Protein AF-A0A2D4SMQ8-F1 (afdb_monomer_lite)

Secondary structure (DSSP, 8-state):
--TTS---HHHHHHHHHHHHHHTT-HHHHHHHHHHHHTSSS--HHHHHHHHHHHHHTT-HHHHHHHHHHHHHH-TT-HHHHHHHHHHHHHTT-HHHHHHHHHHHHHSTT--HHHHHHHHHHHHHHSPP-

pLDDT: mean 90.43, std 12.13, range [43.09, 97.62]

Radius of gyration: 15.2 Å; chains: 1; bounding box: 37×30×45 Å

Sequence (129 aa):
ISLSKKLSGSLQKTIEGMAAEIKSQWQDASKLYFEASRMENPTWYSLSALGALWLSAGNADHCEKYLSYAQEEAPNASEIQLTKARLLAAQGFKEDARLLLKKICEAPGNFMRTKHIANALLRQISPSP

Structure (mmCIF, N/CA/C/O backbone):
data_AF-A0A2D4SMQ8-F1
#
_entry.id   AF-A0A2D4SMQ8-F1
#
loop_
_atom_site.group_PDB
_atom_site.id
_atom_site.type_symbol
_atom_site.label_atom_id
_atom_site.label_alt_id
_atom_site.label_comp_id
_atom_site.label_asym_id
_atom_site.label_entity_id
_atom_site.label_seq_id
_atom_site.pdbx_PDB_ins_code
_atom_site.Cartn_x
_atom_site.Cartn_y
_atom_site.Cartn_z
_atom_site.occupancy
_atom_site.B_iso_or_equiv
_atom_site.auth_seq_id
_atom_site.auth_comp_id
_atom_site.auth_asym_id
_atom_site.auth_atom_id
_atom_site.pdbx_PDB_model_num
ATOM 1 N N . ILE A 1 1 ? 19.217 11.762 -26.313 1.00 43.09 1 ILE A N 1
ATOM 2 C CA . ILE A 1 1 ? 19.245 10.442 -25.633 1.00 43.09 1 ILE A CA 1
ATOM 3 C C . ILE A 1 1 ? 17.883 10.281 -24.970 1.00 43.09 1 ILE A C 1
ATOM 5 O O . ILE A 1 1 ? 17.572 11.070 -24.093 1.00 43.09 1 ILE A O 1
ATOM 9 N N . SER A 1 2 ? 17.023 9.400 -25.490 1.00 47.81 2 SER A N 1
ATOM 10 C CA . SER A 1 2 ? 15.636 9.261 -25.017 1.00 47.81 2 SER A CA 1
ATOM 11 C C . SER A 1 2 ? 15.614 8.763 -23.568 1.00 47.81 2 SER A C 1
ATOM 13 O O . SER A 1 2 ? 16.290 7.777 -23.270 1.00 47.81 2 SER A O 1
ATOM 15 N N . LEU A 1 3 ? 14.828 9.403 -22.691 1.00 45.38 3 LEU A N 1
ATOM 16 C CA . LEU A 1 3 ? 14.579 8.963 -21.305 1.00 45.38 3 LEU A CA 1
ATOM 17 C C . LEU A 1 3 ? 14.059 7.511 -21.214 1.00 45.38 3 LEU A C 1
ATOM 19 O O . LEU A 1 3 ? 14.061 6.922 -20.141 1.00 45.38 3 LEU A O 1
ATOM 23 N N . SER A 1 4 ? 13.674 6.907 -22.343 1.00 47.53 4 SER A N 1
ATOM 24 C CA . SER A 1 4 ? 13.306 5.495 -22.469 1.00 47.53 4 SER A CA 1
ATOM 25 C C . SER A 1 4 ? 14.477 4.501 -22.372 1.00 47.53 4 SER A C 1
ATOM 27 O O . SER A 1 4 ? 14.254 3.292 -22.463 1.00 47.53 4 SER A O 1
ATOM 29 N N . LYS A 1 5 ? 15.730 4.949 -22.198 1.00 47.38 5 LYS A N 1
ATOM 30 C CA . LYS A 1 5 ? 16.875 4.044 -21.993 1.00 47.38 5 LYS A CA 1
ATOM 31 C C . LYS A 1 5 ? 16.867 3.458 -20.568 1.00 47.38 5 LYS A C 1
ATOM 33 O O . LYS A 1 5 ? 17.541 3.953 -19.676 1.00 47.38 5 LYS A O 1
ATOM 38 N N . LYS A 1 6 ? 16.134 2.341 -20.453 1.00 51.06 6 LYS A N 1
ATOM 39 C CA . LYS A 1 6 ? 16.088 1.327 -19.380 1.00 51.06 6 LYS A CA 1
ATOM 40 C C . LYS A 1 6 ? 15.512 1.785 -18.034 1.00 51.06 6 LYS A C 1
ATOM 42 O O . LYS A 1 6 ? 16.193 1.748 -17.015 1.00 51.06 6 LYS A O 1
ATOM 47 N N . LEU A 1 7 ? 14.210 2.074 -18.006 1.00 63.91 7 LEU A N 1
ATOM 48 C CA . LEU A 1 7 ? 13.437 1.737 -16.803 1.00 63.91 7 LEU A CA 1
ATOM 49 C C 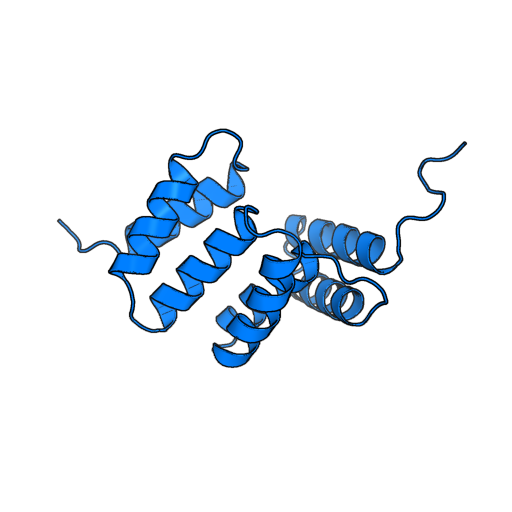. LEU A 1 7 ? 13.602 0.225 -16.575 1.00 63.91 7 LEU A C 1
ATOM 51 O O . LEU A 1 7 ? 13.546 -0.542 -17.542 1.00 63.91 7 LEU A O 1
ATOM 55 N N . SER A 1 8 ? 13.838 -0.216 -15.336 1.00 79.50 8 SER A N 1
ATOM 56 C CA . SER A 1 8 ? 13.738 -1.647 -15.038 1.00 79.50 8 SER A CA 1
ATOM 57 C C . SER A 1 8 ? 12.333 -2.114 -15.427 1.00 79.50 8 SER A C 1
ATOM 59 O O . SER A 1 8 ? 11.369 -1.351 -15.314 1.00 79.50 8 SER A O 1
ATOM 61 N N . GLY A 1 9 ? 12.192 -3.347 -15.917 1.00 89.69 9 GLY A N 1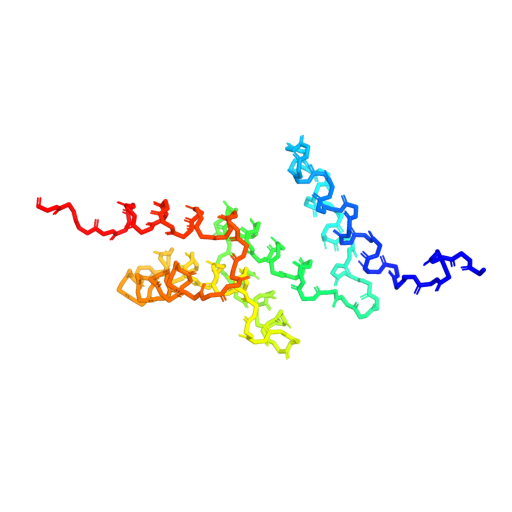
ATOM 62 C CA . GLY A 1 9 ? 10.877 -3.836 -16.342 1.00 89.69 9 GLY A CA 1
ATOM 63 C C . GLY A 1 9 ? 9.843 -3.772 -15.206 1.00 89.69 9 GLY A C 1
ATOM 64 O O . GLY A 1 9 ? 8.690 -3.419 -15.438 1.00 89.69 9 GLY A O 1
ATOM 65 N N . SER A 1 10 ? 10.299 -3.981 -13.966 1.00 93.25 10 SER A N 1
ATOM 66 C CA . SER A 1 10 ? 9.534 -3.764 -12.734 1.00 93.25 10 SER A CA 1
ATOM 67 C C . SER A 1 10 ? 9.002 -2.327 -12.615 1.00 93.25 10 SER A C 1
ATOM 69 O O . SER A 1 10 ? 7.803 -2.114 -12.417 1.00 93.25 10 SER A O 1
ATOM 71 N N . LEU A 1 11 ? 9.861 -1.318 -12.796 1.00 94.00 11 LEU A N 1
ATOM 72 C CA . LEU A 1 11 ? 9.463 0.088 -12.726 1.00 94.00 11 LEU A CA 1
ATOM 73 C C . LEU A 1 11 ? 8.496 0.468 -13.850 1.00 94.00 11 LEU A C 1
ATOM 75 O O . LEU A 1 11 ? 7.514 1.161 -13.591 1.00 94.00 11 LEU A O 1
ATOM 79 N N . GLN A 1 12 ? 8.719 -0.028 -15.070 1.00 94.12 12 GLN A N 1
ATOM 80 C CA . GLN A 1 12 ? 7.782 0.174 -16.175 1.00 94.12 12 GLN A CA 1
ATOM 81 C C . GLN A 1 12 ? 6.391 -0.370 -15.822 1.00 94.12 12 GLN A C 1
ATOM 83 O O . GLN A 1 12 ? 5.408 0.365 -15.899 1.00 94.12 12 GLN A O 1
ATOM 88 N N . LYS A 1 13 ? 6.311 -1.626 -15.369 1.00 96.25 13 LYS A N 1
ATOM 89 C CA . LYS A 1 13 ? 5.045 -2.257 -14.970 1.00 96.25 13 LYS A CA 1
ATOM 90 C C . LYS A 1 13 ? 4.369 -1.538 -13.812 1.00 96.25 13 LYS A C 1
ATOM 92 O O . LYS A 1 13 ? 3.152 -1.387 -13.801 1.00 96.25 13 LYS A O 1
ATOM 97 N N . THR A 1 14 ? 5.158 -1.025 -12.874 1.00 96.56 14 THR A N 1
ATOM 98 C CA . THR A 1 14 ? 4.645 -0.212 -11.770 1.00 96.56 14 THR A CA 1
ATOM 99 C C . THR A 1 14 ? 3.997 1.078 -12.288 1.00 96.56 14 THR A C 1
ATOM 101 O O . THR A 1 14 ? 2.892 1.413 -11.870 1.00 96.56 14 THR A O 1
ATOM 104 N N . ILE A 1 15 ? 4.645 1.792 -13.216 1.00 95.50 15 ILE A N 1
ATOM 105 C CA . ILE A 1 15 ? 4.104 3.025 -13.814 1.00 95.50 15 ILE A CA 1
ATOM 106 C C . ILE A 1 15 ? 2.837 2.733 -14.629 1.00 95.50 15 ILE A C 1
ATOM 108 O O . ILE A 1 15 ? 1.858 3.471 -14.526 1.00 95.50 15 ILE A O 1
ATOM 112 N N . GLU A 1 16 ? 2.825 1.646 -15.403 1.00 96.25 16 GLU A N 1
ATOM 113 C CA . GLU A 1 16 ? 1.631 1.185 -16.123 1.00 96.25 16 GLU A CA 1
ATOM 114 C C . GLU A 1 16 ? 0.480 0.884 -15.146 1.00 96.25 16 GLU A C 1
ATOM 116 O O . GLU A 1 16 ? -0.652 1.309 -15.380 1.00 96.25 16 GLU A O 1
ATOM 121 N N . GLY A 1 17 ? 0.771 0.217 -14.022 1.00 96.38 17 GLY A N 1
ATOM 122 C CA . GLY A 1 17 ? -0.203 -0.066 -12.966 1.00 96.38 17 GLY A CA 1
ATOM 123 C C . GLY A 1 17 ? -0.779 1.204 -12.338 1.00 96.38 17 GLY A C 1
ATOM 124 O O . GLY A 1 17 ? -1.997 1.330 -12.219 1.00 96.38 17 GLY A O 1
ATOM 125 N N . MET A 1 18 ? 0.071 2.193 -12.044 1.00 94.50 18 MET A N 1
ATOM 126 C CA . MET A 1 18 ? -0.369 3.509 -11.563 1.00 94.50 18 MET A CA 1
ATOM 127 C C . MET A 1 18 ? -1.274 4.214 -12.580 1.00 94.50 18 MET A C 1
ATOM 129 O O . MET A 1 18 ? -2.281 4.819 -12.211 1.00 94.50 18 MET A O 1
ATOM 133 N N . ALA A 1 19 ? -0.948 4.129 -13.872 1.00 96.06 19 ALA A N 1
ATOM 134 C CA . ALA A 1 19 ? -1.767 4.718 -14.925 1.00 96.06 19 ALA A CA 1
ATOM 135 C C . ALA A 1 19 ? -3.145 4.040 -15.031 1.00 96.06 19 ALA A C 1
ATOM 137 O O . ALA A 1 19 ? -4.150 4.729 -15.218 1.00 96.06 19 ALA A O 1
ATOM 138 N N . ALA A 1 20 ? -3.206 2.713 -14.884 1.00 96.06 20 ALA A N 1
ATOM 139 C CA . ALA A 1 20 ? -4.460 1.964 -14.822 1.00 96.06 20 ALA A CA 1
ATOM 140 C C . ALA A 1 20 ? -5.289 2.345 -13.579 1.00 96.06 20 ALA A C 1
ATOM 142 O O . ALA A 1 20 ? -6.496 2.563 -13.684 1.00 96.06 20 ALA A O 1
ATOM 143 N N . GLU A 1 21 ? -4.647 2.524 -12.421 1.00 91.81 21 GLU A N 1
ATOM 144 C CA . GLU A 1 21 ? -5.288 2.981 -11.182 1.00 91.81 21 GLU A CA 1
ATOM 145 C C . GLU A 1 21 ? -5.914 4.377 -11.328 1.00 91.81 21 GLU A C 1
ATOM 147 O O . GLU A 1 21 ? -7.068 4.578 -10.949 1.00 91.81 21 GLU A O 1
ATOM 152 N N . ILE A 1 22 ? -5.206 5.328 -11.949 1.00 91.56 22 ILE A N 1
ATOM 153 C CA . ILE A 1 22 ? -5.741 6.672 -12.242 1.00 91.56 22 ILE A CA 1
ATOM 154 C C . ILE A 1 22 ? -6.991 6.588 -13.133 1.00 91.56 22 ILE A C 1
ATOM 156 O O . ILE A 1 22 ? -7.929 7.365 -12.966 1.00 91.56 22 ILE A O 1
ATOM 160 N N . LYS A 1 23 ? -7.037 5.613 -14.046 1.00 94.38 23 LYS A N 1
ATOM 161 C CA . LYS A 1 23 ? -8.188 5.339 -14.919 1.00 94.38 23 LYS A CA 1
ATOM 162 C C . LYS A 1 23 ? -9.270 4.475 -14.261 1.00 94.38 23 LYS A C 1
ATOM 164 O O . LYS A 1 23 ? -10.232 4.112 -14.929 1.00 94.38 23 LYS A O 1
ATOM 169 N N . SER A 1 24 ? -9.136 4.143 -12.973 1.00 93.50 24 SER A N 1
ATOM 170 C CA . SER A 1 24 ? -10.036 3.234 -12.241 1.00 93.50 24 SER A CA 1
ATOM 171 C C . SER A 1 24 ? -10.135 1.821 -12.840 1.00 93.50 24 SER A C 1
ATOM 173 O O . SER A 1 24 ? -11.110 1.106 -12.615 1.00 93.50 24 SER A O 1
ATOM 175 N N . GLN A 1 25 ? -9.116 1.392 -13.586 1.00 95.44 25 GLN A N 1
ATOM 176 C CA . GLN A 1 25 ? -9.007 0.050 -14.159 1.00 95.44 25 GLN A CA 1
ATOM 177 C C . GLN A 1 25 ? -8.358 -0.886 -13.130 1.00 95.44 25 GLN A C 1
ATOM 179 O O . GLN A 1 25 ? -7.206 -1.296 -13.265 1.00 95.44 25 GLN A O 1
ATOM 184 N N . TRP A 1 26 ? -9.083 -1.181 -12.048 1.00 90.06 26 TRP A N 1
ATOM 185 C CA . TRP A 1 26 ? -8.537 -1.868 -10.870 1.00 90.06 26 TRP A CA 1
ATOM 186 C C . TRP A 1 26 ? -8.011 -3.278 -11.164 1.00 90.06 26 TRP A C 1
ATOM 188 O O . TRP A 1 26 ? -7.012 -3.691 -10.574 1.00 90.06 26 TRP A O 1
ATOM 198 N N . GLN A 1 27 ? -8.641 -4.008 -12.090 1.00 93.44 27 GLN A N 1
ATOM 199 C CA . GLN A 1 27 ? -8.187 -5.335 -12.517 1.00 93.44 27 GLN A CA 1
ATOM 200 C C . GLN A 1 27 ? -6.838 -5.256 -13.242 1.00 93.44 27 GLN A C 1
ATOM 202 O O . GLN A 1 27 ? -5.921 -6.012 -12.919 1.00 93.44 27 GLN A O 1
ATOM 207 N N . ASP A 1 28 ? -6.696 -4.303 -14.166 1.00 95.88 28 ASP A N 1
ATOM 208 C CA . ASP A 1 28 ? -5.454 -4.091 -14.911 1.00 95.88 28 ASP A CA 1
ATOM 209 C C . ASP A 1 28 ? -4.338 -3.611 -13.981 1.00 95.88 28 ASP A C 1
ATOM 211 O O . ASP A 1 28 ? -3.237 -4.159 -14.011 1.00 95.88 28 ASP A O 1
ATOM 215 N N . ALA A 1 29 ? -4.634 -2.656 -13.092 1.00 96.12 29 ALA A N 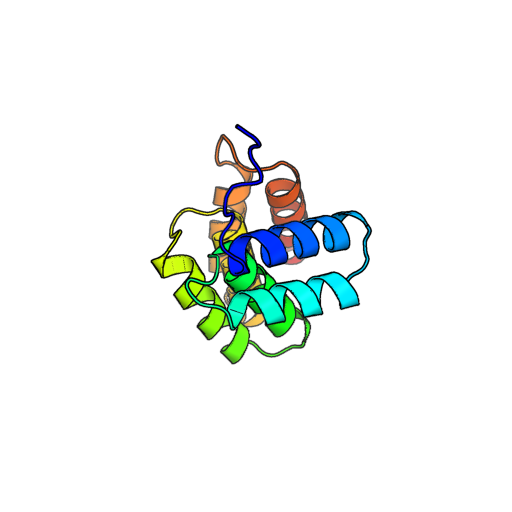1
ATOM 216 C CA . ALA A 1 29 ? -3.688 -2.175 -12.088 1.00 96.12 29 ALA A CA 1
ATOM 217 C C . ALA A 1 29 ? -3.173 -3.325 -11.209 1.00 96.12 29 ALA A C 1
ATOM 219 O O . ALA A 1 29 ? -1.966 -3.499 -11.055 1.00 96.12 29 ALA A O 1
ATOM 220 N N . SER A 1 30 ? -4.081 -4.169 -10.707 1.00 94.00 30 SER A N 1
ATOM 221 C CA . SER A 1 30 ? -3.731 -5.332 -9.882 1.00 94.00 30 SER A CA 1
ATOM 222 C C . SER A 1 30 ? -2.825 -6.310 -10.626 1.00 94.00 30 SER A C 1
ATOM 224 O O . SER A 1 30 ? -1.821 -6.765 -10.077 1.00 94.00 30 SER A O 1
ATOM 226 N N . LYS A 1 31 ? -3.143 -6.604 -11.894 1.00 96.81 31 LYS A N 1
ATOM 227 C CA . LYS A 1 31 ? -2.324 -7.472 -12.744 1.00 96.81 31 LYS A CA 1
ATOM 228 C C . LYS A 1 31 ? -0.927 -6.888 -12.961 1.00 96.81 31 LYS A C 1
ATOM 230 O O . LYS A 1 31 ? 0.057 -7.608 -12.830 1.00 96.81 31 LYS A O 1
ATOM 235 N N . LEU A 1 32 ? -0.832 -5.594 -13.251 1.00 97.62 32 LEU A N 1
ATOM 236 C CA . LEU A 1 32 ? 0.437 -4.913 -13.514 1.00 97.62 32 LEU A CA 1
ATOM 237 C C . LEU A 1 32 ? 1.319 -4.828 -12.265 1.00 97.62 32 LEU A C 1
ATOM 239 O O . LEU A 1 32 ? 2.519 -5.088 -12.350 1.00 97.62 32 LEU A O 1
ATOM 243 N N . TYR A 1 33 ? 0.741 -4.544 -11.094 1.00 97.12 33 TYR A N 1
ATOM 244 C CA . TYR A 1 33 ? 1.480 -4.589 -9.831 1.00 97.12 33 TYR A CA 1
ATOM 245 C C . TYR A 1 33 ? 1.944 -6.010 -9.497 1.00 97.12 33 TYR A C 1
ATOM 247 O O . TYR A 1 33 ? 3.083 -6.194 -9.066 1.00 97.12 33 TYR A O 1
ATOM 255 N N . PHE A 1 34 ? 1.110 -7.022 -9.758 1.00 95.94 34 PHE A N 1
ATOM 256 C CA . PHE A 1 34 ? 1.493 -8.424 -9.592 1.00 95.94 34 PHE A CA 1
ATOM 257 C C . PHE A 1 34 ? 2.661 -8.807 -10.501 1.00 95.94 34 PHE A C 1
ATOM 259 O O . PHE A 1 34 ? 3.641 -9.375 -10.020 1.00 95.94 34 PHE A O 1
ATOM 266 N N . GLU A 1 35 ? 2.599 -8.447 -11.784 1.00 96.38 35 GLU A N 1
ATOM 267 C CA . GLU A 1 35 ? 3.701 -8.642 -12.728 1.00 96.38 35 GLU A CA 1
ATOM 268 C C . GLU A 1 35 ? 4.980 -7.965 -12.221 1.00 96.38 35 GLU A C 1
ATOM 270 O O . GLU A 1 35 ? 5.993 -8.645 -12.088 1.00 96.38 35 GLU A O 1
ATOM 275 N N . ALA A 1 36 ? 4.923 -6.681 -11.843 1.00 96.06 36 ALA A N 1
ATOM 276 C CA . ALA A 1 36 ? 6.073 -5.936 -11.323 1.00 96.06 36 ALA A CA 1
ATOM 277 C C . ALA A 1 36 ? 6.713 -6.606 -10.094 1.00 96.06 36 ALA A C 1
ATOM 279 O O . ALA A 1 36 ? 7.936 -6.707 -10.015 1.00 96.06 36 ALA A O 1
ATOM 280 N N . SER A 1 37 ? 5.899 -7.124 -9.168 1.00 93.69 37 SER A N 1
ATOM 281 C CA . SER A 1 37 ? 6.385 -7.768 -7.939 1.00 93.69 37 SER A CA 1
ATOM 282 C C . SER A 1 37 ? 7.159 -9.068 -8.161 1.00 93.69 37 SER A C 1
ATOM 284 O O . SER A 1 37 ? 7.886 -9.512 -7.277 1.00 93.69 37 SER A O 1
ATOM 286 N N . ARG A 1 38 ? 6.986 -9.697 -9.330 1.00 93.56 38 ARG A N 1
ATOM 287 C CA . ARG A 1 38 ? 7.643 -10.958 -9.702 1.00 93.56 38 ARG A CA 1
ATOM 288 C C . ARG A 1 38 ? 8.895 -10.752 -10.549 1.00 93.56 38 ARG A C 1
ATOM 290 O O . ARG A 1 38 ? 9.527 -11.733 -10.937 1.00 93.56 38 ARG A O 1
ATOM 297 N N . MET A 1 39 ? 9.216 -9.507 -10.885 1.00 93.50 39 MET A N 1
ATOM 298 C CA . MET A 1 39 ? 10.381 -9.161 -11.689 1.00 93.50 39 MET A CA 1
ATOM 299 C C . MET A 1 39 ? 11.612 -8.949 -10.810 1.00 93.50 39 MET A C 1
ATOM 301 O O . MET A 1 39 ? 11.519 -8.789 -9.596 1.00 93.50 39 MET A O 1
ATOM 305 N N . GLU A 1 40 ? 12.780 -8.924 -11.446 1.00 86.31 40 GLU A N 1
ATOM 306 C CA . GLU A 1 40 ? 14.026 -8.547 -10.786 1.00 86.31 40 GLU A CA 1
ATOM 307 C C . GLU A 1 40 ? 13.933 -7.097 -10.274 1.00 86.31 40 GLU A C 1
ATOM 309 O O . GLU A 1 40 ? 13.548 -6.195 -11.027 1.00 86.31 40 GLU A O 1
ATOM 314 N N . ASN A 1 41 ? 14.284 -6.882 -9.002 1.00 88.31 41 ASN A N 1
ATOM 315 C CA . ASN A 1 41 ? 14.178 -5.596 -8.301 1.00 88.31 41 ASN A CA 1
ATOM 316 C C . ASN A 1 41 ? 12.742 -5.014 -8.339 1.00 88.31 41 ASN A C 1
ATOM 318 O O . ASN A 1 41 ? 12.479 -4.014 -9.027 1.00 88.31 41 ASN A O 1
ATOM 322 N N . PRO A 1 42 ? 11.777 -5.646 -7.641 1.00 93.69 42 PRO A N 1
ATOM 323 C CA . PRO A 1 42 ? 10.417 -5.126 -7.531 1.00 93.69 42 PRO A CA 1
ATOM 324 C C . PRO A 1 42 ? 10.430 -3.725 -6.908 1.00 93.69 42 PRO A C 1
ATOM 326 O O . PRO 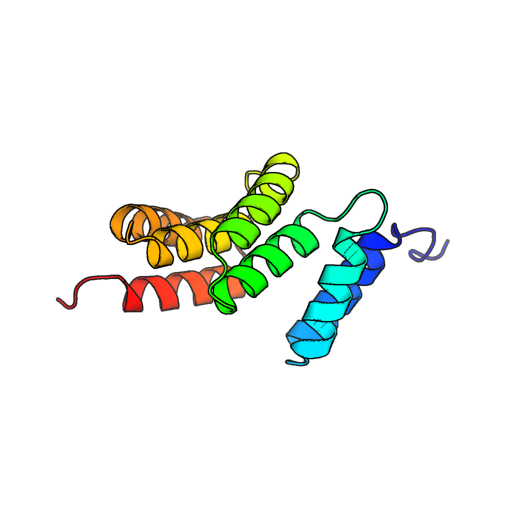A 1 42 ? 11.190 -3.451 -5.983 1.00 93.69 42 PRO A O 1
ATOM 329 N N . THR A 1 43 ? 9.593 -2.810 -7.401 1.00 95.31 43 THR A N 1
ATOM 330 C CA . THR A 1 43 ? 9.508 -1.483 -6.775 1.00 95.31 43 THR A CA 1
ATOM 331 C C . THR A 1 43 ? 8.760 -1.579 -5.447 1.00 95.31 43 THR A C 1
ATOM 333 O O . THR A 1 43 ? 7.737 -2.268 -5.362 1.00 95.31 43 THR A O 1
ATOM 336 N N . TRP A 1 44 ? 9.184 -0.808 -4.441 1.00 95.12 44 TRP A N 1
ATOM 337 C CA . TRP A 1 44 ? 8.454 -0.687 -3.172 1.00 95.12 44 TRP A CA 1
ATOM 338 C C . TRP A 1 44 ? 6.979 -0.315 -3.388 1.00 95.12 44 TRP A C 1
ATOM 340 O O . TRP A 1 44 ? 6.104 -0.770 -2.654 1.00 95.12 44 TRP A O 1
ATOM 350 N N . TYR A 1 45 ? 6.685 0.481 -4.424 1.00 95.00 45 TYR A N 1
ATOM 351 C CA . TYR A 1 45 ? 5.326 0.915 -4.735 1.00 95.00 45 TYR A CA 1
ATOM 352 C C . TYR A 1 45 ? 4.459 -0.258 -5.191 1.00 95.00 45 TYR A C 1
ATOM 354 O O . TYR A 1 45 ? 3.363 -0.436 -4.668 1.00 95.00 45 TYR A O 1
ATOM 362 N N . SER A 1 46 ? 4.953 -1.091 -6.116 1.00 95.75 46 SER A N 1
ATOM 363 C CA . SER A 1 46 ? 4.218 -2.282 -6.565 1.00 95.75 46 SER A CA 1
ATOM 364 C C . SER A 1 46 ? 3.960 -3.266 -5.421 1.00 95.75 46 SER A C 1
ATOM 366 O O . SER A 1 46 ? 2.856 -3.797 -5.306 1.00 95.75 46 SER A O 1
ATOM 368 N N . LEU A 1 47 ? 4.939 -3.443 -4.528 1.00 96.62 47 LEU A N 1
ATOM 369 C CA . LEU A 1 47 ? 4.817 -4.279 -3.335 1.00 96.62 47 LEU A CA 1
ATOM 370 C C . LEU A 1 47 ? 3.764 -3.718 -2.365 1.00 96.62 47 LEU A C 1
ATOM 372 O O . LEU A 1 47 ? 2.861 -4.439 -1.950 1.00 96.62 47 LEU A O 1
ATOM 376 N N . SER A 1 48 ? 3.813 -2.416 -2.066 1.00 96.50 48 SER A N 1
ATOM 377 C CA . SER A 1 48 ? 2.826 -1.748 -1.205 1.00 96.50 48 SER A CA 1
ATOM 378 C C . SER A 1 48 ? 1.410 -1.803 -1.787 1.00 96.50 48 SER A C 1
ATOM 380 O O . SER A 1 48 ? 0.450 -2.096 -1.069 1.00 96.50 48 SER A O 1
ATOM 382 N N . ALA A 1 49 ? 1.271 -1.572 -3.097 1.00 94.56 49 ALA A N 1
ATOM 383 C CA . ALA A 1 49 ? -0.007 -1.634 -3.796 1.00 94.56 49 ALA A CA 1
ATOM 384 C C . ALA A 1 49 ? -0.604 -3.048 -3.752 1.00 94.56 49 ALA A C 1
ATOM 386 O O . ALA A 1 49 ? -1.787 -3.202 -3.449 1.00 94.56 49 ALA A O 1
ATOM 387 N N . LEU A 1 50 ? 0.209 -4.091 -3.958 1.00 94.62 50 LEU A N 1
ATOM 388 C CA . LEU A 1 50 ? -0.232 -5.474 -3.770 1.00 94.62 50 LEU A CA 1
ATOM 389 C C . LEU A 1 50 ? -0.622 -5.776 -2.331 1.00 94.62 50 LEU A C 1
ATOM 391 O O . LEU A 1 50 ? -1.639 -6.431 -2.120 1.00 94.62 50 LEU A O 1
ATOM 395 N N . GLY A 1 51 ? 0.138 -5.292 -1.348 1.00 96.19 51 GLY A N 1
ATOM 396 C CA . GLY A 1 51 ? -0.230 -5.444 0.057 1.00 96.19 51 GLY A CA 1
ATOM 397 C C . GLY A 1 51 ? -1.623 -4.870 0.336 1.00 96.19 51 GLY A C 1
ATOM 398 O O . GLY A 1 51 ? -2.483 -5.549 0.894 1.00 96.19 51 GLY A O 1
ATOM 399 N N . ALA A 1 52 ? -1.896 -3.659 -0.157 1.00 95.00 52 ALA A N 1
ATOM 400 C CA . ALA A 1 52 ? -3.211 -3.032 -0.042 1.00 95.00 52 ALA A CA 1
ATOM 401 C C . ALA A 1 52 ? -4.327 -3.812 -0.767 1.00 95.00 52 ALA A C 1
ATOM 403 O O . ALA A 1 52 ? -5.455 -3.874 -0.266 1.00 95.00 52 ALA A O 1
ATOM 404 N N . LEU A 1 53 ? -4.034 -4.415 -1.924 1.00 93.38 53 LEU A N 1
ATOM 405 C CA . LEU A 1 53 ? -4.978 -5.264 -2.658 1.00 93.38 53 LEU A CA 1
ATOM 406 C C . LEU A 1 53 ? -5.286 -6.559 -1.895 1.00 93.38 53 LEU A C 1
ATOM 408 O O . LEU A 1 53 ? -6.456 -6.906 -1.744 1.00 93.38 53 LEU A O 1
ATOM 412 N N . TRP A 1 54 ? -4.269 -7.227 -1.346 1.00 95.25 54 TRP A N 1
ATOM 413 C CA . TRP A 1 54 ? -4.445 -8.416 -0.506 1.00 95.25 54 TRP A CA 1
ATOM 414 C C . TRP A 1 54 ? -5.269 -8.124 0.740 1.00 95.25 54 TRP A C 1
ATOM 416 O O . TRP A 1 54 ? -6.185 -8.880 1.059 1.00 95.25 54 TRP A O 1
ATOM 426 N N . LEU A 1 55 ? -5.013 -6.991 1.395 1.00 96.69 55 LEU A N 1
ATOM 427 C CA . LEU A 1 55 ? -5.811 -6.560 2.537 1.00 96.69 55 LEU A CA 1
ATOM 428 C C . LEU A 1 55 ? -7.274 -6.317 2.154 1.00 96.69 55 LEU A C 1
ATOM 430 O O . LEU A 1 55 ? -8.176 -6.725 2.878 1.00 96.69 55 LEU A O 1
ATOM 434 N N . SER A 1 56 ? -7.513 -5.692 0.998 1.00 92.38 56 SER A N 1
ATOM 435 C CA . SER A 1 56 ? -8.869 -5.455 0.483 1.00 92.38 56 SER A CA 1
ATOM 436 C C . SER A 1 56 ? -9.599 -6.763 0.151 1.00 92.38 56 SER A C 1
ATOM 438 O O . SER A 1 56 ? -10.820 -6.824 0.248 1.00 92.38 56 SER A O 1
ATOM 440 N N . ALA A 1 57 ? -8.853 -7.817 -0.188 1.00 93.56 57 ALA A N 1
ATOM 441 C CA . ALA A 1 57 ? -9.360 -9.175 -0.368 1.00 93.56 57 ALA A CA 1
ATOM 442 C C . ALA A 1 57 ? -9.494 -9.969 0.953 1.00 93.56 57 ALA A C 1
ATOM 444 O O . ALA A 1 57 ? -9.788 -11.161 0.919 1.00 93.56 57 ALA A O 1
ATOM 445 N N . GLY A 1 5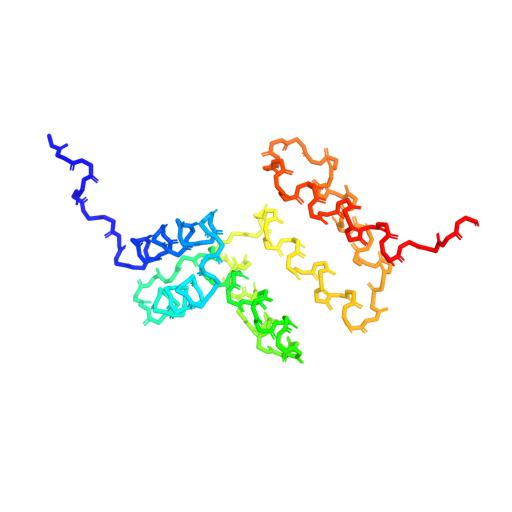8 ? -9.268 -9.338 2.111 1.00 95.19 58 GLY A N 1
ATOM 446 C CA . GLY A 1 58 ? -9.373 -9.968 3.431 1.00 95.19 58 GLY A CA 1
ATOM 447 C C . GLY A 1 58 ? -8.153 -10.794 3.848 1.00 95.19 58 GLY A C 1
ATOM 448 O O . GLY A 1 58 ? -8.208 -11.490 4.858 1.00 95.19 58 GLY A O 1
ATOM 449 N N . ASN A 1 59 ? -7.047 -10.728 3.104 1.00 96.44 59 ASN A N 1
ATOM 450 C CA . ASN A 1 59 ? -5.837 -11.494 3.385 1.00 96.44 59 ASN A CA 1
ATOM 451 C C . ASN A 1 59 ? -4.772 -10.617 4.065 1.00 96.44 59 ASN A C 1
ATOM 453 O O . ASN A 1 59 ? -3.896 -10.039 3.413 1.00 96.44 59 ASN A O 1
ATOM 457 N N . ALA A 1 60 ? -4.879 -10.501 5.390 1.00 96.31 60 ALA A N 1
ATOM 458 C CA . ALA A 1 60 ? -3.969 -9.703 6.210 1.00 96.31 60 ALA A CA 1
ATOM 459 C C . ALA A 1 60 ? -2.523 -10.232 6.176 1.00 96.31 60 ALA A C 1
ATOM 461 O O . ALA A 1 60 ? -1.597 -9.432 6.075 1.00 96.31 60 ALA A O 1
ATOM 462 N N . ASP A 1 61 ? -2.331 -11.553 6.160 1.00 95.88 61 ASP A N 1
ATOM 463 C CA . ASP A 1 61 ? -0.999 -12.176 6.169 1.00 95.88 61 ASP A CA 1
ATOM 464 C C . ASP A 1 61 ? -0.205 -11.844 4.899 1.00 95.88 61 ASP A C 1
ATOM 466 O O . ASP A 1 61 ? 0.972 -11.480 4.946 1.00 95.88 61 ASP A O 1
ATOM 470 N N . HIS A 1 62 ? -0.858 -11.917 3.732 1.00 95.69 62 HIS A N 1
ATOM 471 C CA . HIS A 1 62 ? -0.215 -11.520 2.479 1.00 95.69 62 HIS A CA 1
ATOM 472 C C . HIS A 1 62 ? 0.037 -10.013 2.445 1.00 95.69 62 HIS A C 1
ATOM 474 O O . HIS A 1 62 ? 1.094 -9.591 1.974 1.00 95.69 62 HIS A O 1
ATOM 480 N N . CYS A 1 63 ? -0.886 -9.200 2.974 1.00 97.62 63 CYS A N 1
ATOM 481 C CA . CYS A 1 63 ? -0.648 -7.768 3.121 1.00 97.62 63 CYS A CA 1
ATOM 482 C C . CYS A 1 63 ? 0.624 -7.498 3.925 1.00 97.62 63 CYS A C 1
ATOM 484 O O . CYS A 1 63 ? 1.479 -6.750 3.458 1.00 97.62 63 CYS A O 1
ATOM 486 N N . GLU A 1 64 ? 0.763 -8.109 5.100 1.00 96.88 64 GLU A N 1
ATOM 487 C CA . GLU A 1 64 ? 1.916 -7.921 5.979 1.00 96.88 64 GLU A CA 1
ATOM 488 C C . GLU A 1 64 ? 3.227 -8.309 5.291 1.00 96.88 64 GLU A C 1
ATOM 490 O O . GLU A 1 64 ? 4.171 -7.520 5.282 1.00 96.88 64 GLU A O 1
ATOM 495 N N . LYS A 1 65 ? 3.253 -9.461 4.611 1.00 96.12 65 LYS A N 1
ATOM 496 C CA . LYS A 1 65 ? 4.429 -9.930 3.869 1.00 96.12 65 LYS A CA 1
ATOM 497 C C . LYS A 1 65 ? 4.871 -8.968 2.763 1.00 96.12 65 LYS A C 1
ATOM 499 O O . LYS A 1 65 ? 6.052 -8.668 2.634 1.00 96.12 65 LYS A O 1
ATOM 504 N N . TYR A 1 66 ? 3.951 -8.498 1.922 1.00 96.25 66 TYR A N 1
ATOM 505 C CA . TYR A 1 66 ? 4.319 -7.568 0.847 1.00 96.25 66 TYR A CA 1
ATOM 506 C C . TYR A 1 66 ? 4.670 -6.179 1.386 1.00 96.25 66 TYR A C 1
ATOM 508 O O . TYR A 1 66 ? 5.537 -5.494 0.839 1.00 96.25 66 TYR A O 1
ATOM 516 N N . LEU A 1 67 ? 4.019 -5.774 2.474 1.00 96.69 67 LEU A N 1
ATOM 517 C CA . LEU A 1 67 ? 4.295 -4.513 3.136 1.00 96.69 67 LEU A CA 1
ATOM 518 C C . LEU A 1 67 ? 5.682 -4.497 3.788 1.00 96.69 67 LEU A C 1
ATOM 520 O O . LEU A 1 67 ? 6.339 -3.461 3.719 1.00 96.69 67 LEU A O 1
ATOM 524 N N . SER A 1 68 ? 6.148 -5.613 4.363 1.00 96.62 68 SER A N 1
ATOM 525 C CA . SER A 1 68 ? 7.494 -5.699 4.945 1.00 96.62 68 SER A CA 1
ATOM 526 C C . SER A 1 68 ? 8.577 -5.510 3.881 1.00 96.62 68 SER A C 1
ATOM 528 O O . SER A 1 68 ? 9.468 -4.689 4.069 1.00 96.62 68 SER A O 1
ATOM 530 N N . TYR A 1 69 ? 8.442 -6.153 2.715 1.00 95.31 69 TYR A N 1
ATOM 531 C CA . TYR A 1 69 ? 9.370 -5.940 1.595 1.00 95.31 69 TYR A CA 1
ATOM 532 C C . TYR A 1 69 ? 9.363 -4.491 1.101 1.00 95.31 69 TYR A C 1
ATOM 534 O O . TYR A 1 69 ? 10.408 -3.914 0.821 1.00 95.31 69 TYR A O 1
ATOM 542 N N . ALA A 1 70 ? 8.185 -3.866 1.019 1.00 96.44 70 ALA A N 1
ATOM 543 C CA . ALA A 1 70 ? 8.101 -2.460 0.642 1.00 96.44 70 ALA A CA 1
ATOM 544 C C . ALA A 1 70 ? 8.801 -1.550 1.674 1.00 96.44 70 ALA A C 1
ATOM 546 O O . ALA A 1 70 ? 9.448 -0.573 1.296 1.00 96.44 70 ALA A O 1
ATOM 547 N N . GLN A 1 71 ? 8.668 -1.859 2.969 1.00 95.88 71 GLN A N 1
ATOM 548 C CA . GLN A 1 71 ? 9.264 -1.096 4.071 1.00 95.88 71 GLN A CA 1
ATOM 549 C C . GLN A 1 71 ? 10.786 -1.179 4.114 1.00 95.88 71 GLN A C 1
ATOM 551 O O . GLN A 1 71 ? 11.411 -0.186 4.474 1.00 95.88 71 GLN A O 1
ATOM 556 N N . GLU A 1 72 ? 11.369 -2.324 3.759 1.00 94.75 72 GLU A N 1
ATOM 557 C CA . GLU A 1 72 ? 12.825 -2.489 3.666 1.00 94.75 72 GLU A CA 1
ATOM 558 C C . GLU A 1 72 ? 13.428 -1.516 2.642 1.00 94.75 72 GLU A C 1
ATOM 560 O O . GLU A 1 72 ? 14.441 -0.874 2.914 1.00 94.75 72 GLU A O 1
ATOM 565 N N . GLU A 1 73 ? 12.747 -1.327 1.511 1.00 92.19 73 GLU A N 1
ATOM 566 C CA . GLU A 1 73 ? 13.192 -0.450 0.423 1.00 92.19 73 GLU A CA 1
ATOM 567 C C . GLU A 1 73 ? 12.867 1.035 0.659 1.00 92.19 73 GLU A C 1
ATOM 569 O O . GLU A 1 73 ? 13.634 1.925 0.286 1.00 92.19 73 GLU A O 1
ATOM 574 N N . ALA A 1 74 ? 11.709 1.336 1.255 1.00 93.06 74 ALA A N 1
ATOM 575 C CA . ALA A 1 74 ? 11.222 2.706 1.419 1.00 93.06 74 ALA A CA 1
ATOM 576 C C . ALA A 1 74 ? 10.508 2.923 2.770 1.00 93.06 74 ALA A C 1
ATOM 578 O O . ALA A 1 74 ? 9.308 3.206 2.809 1.00 93.06 74 ALA A O 1
ATOM 579 N N . PRO A 1 75 ? 11.227 2.888 3.906 1.00 90.25 75 PRO A N 1
ATOM 580 C CA . PRO A 1 75 ? 10.621 2.891 5.246 1.00 90.25 75 PRO A CA 1
ATOM 581 C C . PRO A 1 75 ? 9.782 4.141 5.563 1.00 90.25 75 PRO A C 1
ATOM 583 O O . PRO A 1 75 ? 8.887 4.108 6.409 1.00 90.25 75 PRO A O 1
ATOM 586 N N . ASN A 1 76 ? 10.046 5.247 4.862 1.00 87.25 76 ASN A N 1
ATOM 587 C CA . ASN A 1 76 ? 9.383 6.534 5.069 1.00 87.25 76 ASN A CA 1
ATOM 588 C C . ASN A 1 76 ? 8.326 6.867 4.003 1.00 87.25 76 ASN A C 1
ATOM 590 O O . ASN A 1 76 ? 7.793 7.974 4.022 1.00 87.25 76 ASN A O 1
ATOM 594 N N . ALA A 1 77 ? 8.014 5.956 3.071 1.00 91.12 77 ALA A N 1
ATOM 595 C CA . ALA A 1 77 ? 6.995 6.234 2.062 1.00 91.12 77 ALA A CA 1
ATOM 596 C C . ALA A 1 77 ? 5.592 6.264 2.683 1.00 91.12 77 ALA A C 1
ATOM 598 O O . ALA A 1 77 ? 5.162 5.349 3.392 1.00 91.12 77 ALA A O 1
ATOM 599 N N . SER A 1 78 ? 4.842 7.315 2.384 1.00 90.69 78 SER A N 1
ATOM 600 C CA . SER A 1 78 ? 3.560 7.574 3.038 1.00 90.69 78 SER A CA 1
ATOM 601 C C . SER A 1 78 ? 2.463 6.610 2.595 1.00 90.69 78 SER A C 1
ATOM 603 O O . SER A 1 78 ? 1.579 6.285 3.383 1.00 90.69 78 SER A O 1
ATOM 605 N N . GLU A 1 79 ? 2.541 6.077 1.376 1.00 91.50 79 GLU A N 1
ATOM 606 C CA . GLU A 1 79 ? 1.670 5.004 0.889 1.00 91.50 79 GLU A CA 1
ATOM 607 C C . GLU A 1 79 ? 1.892 3.703 1.671 1.00 91.50 79 GLU A C 1
ATOM 609 O O . GLU A 1 79 ? 0.933 3.003 1.987 1.00 91.50 79 GLU A O 1
ATOM 614 N N . ILE A 1 80 ? 3.139 3.397 2.039 1.00 95.44 80 ILE A N 1
ATOM 615 C CA . ILE A 1 80 ? 3.466 2.241 2.883 1.00 95.44 80 ILE A CA 1
ATOM 616 C C . ILE A 1 80 ? 2.892 2.440 4.287 1.00 95.44 80 ILE A C 1
ATOM 618 O O . ILE A 1 80 ? 2.238 1.548 4.829 1.00 95.44 80 ILE A O 1
ATOM 622 N N . GLN A 1 81 ? 3.075 3.626 4.873 1.00 95.31 81 GLN A N 1
ATOM 623 C CA . GLN A 1 81 ? 2.480 3.949 6.172 1.00 95.31 81 GLN A CA 1
ATOM 624 C C . GLN A 1 81 ? 0.946 3.887 6.129 1.00 95.31 81 GLN A C 1
ATOM 626 O O . GLN A 1 81 ? 0.317 3.413 7.074 1.00 95.31 81 GLN A O 1
ATOM 631 N N . LEU A 1 82 ? 0.334 4.300 5.019 1.00 95.75 82 LEU A N 1
ATOM 632 C CA . LEU A 1 82 ? -1.107 4.212 4.820 1.00 95.75 82 LEU A CA 1
ATOM 633 C C . LEU A 1 82 ? -1.592 2.756 4.763 1.00 95.75 82 LEU A C 1
ATOM 635 O O . LEU A 1 82 ? -2.582 2.419 5.414 1.00 95.75 82 LEU A O 1
ATOM 639 N N . THR A 1 83 ? -0.896 1.882 4.032 1.00 96.12 83 THR A N 1
ATOM 640 C CA . THR A 1 83 ? -1.205 0.443 4.002 1.00 96.12 83 THR A CA 1
ATOM 641 C C . THR A 1 83 ? -1.025 -0.190 5.385 1.00 96.12 83 THR A C 1
ATOM 643 O O . THR A 1 83 ? -1.903 -0.931 5.825 1.00 96.12 83 THR A O 1
ATOM 646 N N . LYS A 1 84 ? 0.023 0.185 6.135 1.00 96.81 84 LYS A N 1
ATOM 647 C CA . LYS A 1 84 ? 0.212 -0.245 7.533 1.00 96.81 84 LYS A CA 1
ATOM 648 C C . LYS A 1 84 ? -0.954 0.174 8.427 1.00 96.81 84 LYS A C 1
ATOM 650 O O . LYS A 1 84 ? -1.453 -0.634 9.201 1.00 96.81 84 LYS A O 1
ATOM 655 N N . ALA A 1 85 ? -1.413 1.419 8.315 1.00 96.56 85 ALA A N 1
ATOM 656 C CA . ALA A 1 85 ? -2.541 1.903 9.104 1.00 96.56 85 ALA A CA 1
ATOM 657 C C . ALA A 1 85 ? -3.836 1.137 8.796 1.00 96.56 85 ALA A C 1
ATOM 659 O O . ALA A 1 85 ? -4.598 0.822 9.707 1.00 96.56 85 ALA A O 1
ATOM 660 N N . ARG A 1 86 ? -4.077 0.804 7.521 1.00 96.69 86 ARG A N 1
ATOM 661 C CA . ARG A 1 86 ? -5.212 -0.041 7.121 1.00 96.69 86 ARG A CA 1
ATOM 662 C C . ARG A 1 86 ? -5.108 -1.444 7.715 1.00 96.69 86 ARG A C 1
ATOM 664 O O . ARG A 1 86 ? -6.107 -1.946 8.218 1.00 96.69 86 ARG A O 1
ATOM 671 N N . LEU A 1 87 ? -3.919 -2.051 7.682 1.00 97.31 87 LEU A N 1
ATOM 672 C CA . LEU A 1 87 ? -3.674 -3.376 8.255 1.00 97.31 87 LEU A CA 1
ATOM 673 C C . LEU A 1 87 ? -3.936 -3.383 9.768 1.00 97.31 87 LEU A C 1
ATOM 675 O O . LEU A 1 87 ? -4.707 -4.209 10.246 1.00 97.31 87 LEU A O 1
ATOM 679 N N . LEU A 1 88 ? -3.390 -2.402 10.495 1.00 97.00 88 LEU A N 1
ATOM 680 C CA . LEU A 1 88 ? -3.632 -2.223 11.932 1.00 97.00 88 LEU A CA 1
ATOM 681 C C . LEU A 1 88 ? -5.127 -2.081 12.242 1.00 97.00 88 LEU A C 1
ATOM 683 O O . LEU A 1 88 ? -5.640 -2.731 13.151 1.00 97.00 88 LEU A O 1
ATOM 687 N N . ALA A 1 89 ? -5.849 -1.271 11.462 1.00 95.69 89 ALA A N 1
ATOM 688 C CA . ALA A 1 89 ? -7.288 -1.104 11.634 1.00 95.69 89 ALA A CA 1
ATOM 689 C C . ALA A 1 89 ? -8.055 -2.418 11.403 1.00 95.69 89 ALA A C 1
ATOM 691 O O . ALA A 1 89 ? -8.955 -2.735 12.181 1.00 95.69 89 ALA A O 1
ATOM 692 N N . ALA A 1 90 ? -7.684 -3.191 10.376 1.00 94.44 90 ALA A N 1
ATOM 693 C CA . ALA A 1 90 ? -8.288 -4.490 10.075 1.00 94.44 90 ALA A CA 1
ATOM 694 C C . ALA A 1 90 ? -8.016 -5.540 11.168 1.00 94.44 90 ALA A C 1
ATOM 696 O O . ALA A 1 90 ? -8.872 -6.374 11.444 1.00 94.44 90 ALA A O 1
ATOM 697 N N . GLN A 1 91 ? -6.859 -5.461 11.827 1.00 94.88 91 GLN A N 1
ATOM 698 C CA . GLN A 1 91 ? -6.478 -6.316 12.956 1.00 94.88 91 GLN A CA 1
ATOM 699 C C . GLN A 1 91 ? -7.085 -5.865 14.300 1.00 94.88 91 GLN A C 1
ATOM 701 O O . GLN A 1 91 ? -6.885 -6.518 15.320 1.00 94.88 91 GLN A O 1
ATOM 706 N N . GLY A 1 92 ? -7.830 -4.755 14.329 1.00 94.06 92 GLY A N 1
ATOM 707 C CA . GLY A 1 92 ? -8.456 -4.223 15.543 1.00 94.06 92 GLY A CA 1
ATOM 708 C C . GLY A 1 92 ? -7.584 -3.254 16.349 1.00 94.06 92 GLY A C 1
ATOM 709 O O . GLY A 1 92 ? -8.077 -2.654 17.305 1.00 94.06 92 GLY A O 1
ATOM 710 N N . PHE A 1 93 ? -6.341 -2.999 15.931 1.00 95.81 93 PHE A N 1
ATOM 711 C CA . PHE A 1 93 ? -5.434 -2.009 16.526 1.00 95.81 93 PHE A CA 1
ATOM 712 C C . PHE A 1 93 ? -5.794 -0.577 16.085 1.00 95.81 93 PHE A C 1
ATOM 714 O O . PHE A 1 93 ? -5.012 0.139 15.453 1.00 95.81 93 PHE A O 1
ATOM 721 N N . LYS A 1 94 ? -7.027 -0.150 16.390 1.00 94.31 94 LYS A N 1
ATOM 722 C CA . LYS A 1 94 ? -7.600 1.123 15.915 1.00 94.31 94 LYS A CA 1
ATOM 723 C C . LYS A 1 94 ? -6.826 2.351 16.391 1.00 94.31 94 LYS A C 1
ATOM 725 O O . LYS A 1 94 ? -6.671 3.295 15.619 1.00 94.31 94 LYS A O 1
ATOM 730 N N . GLU A 1 95 ? -6.318 2.344 17.622 1.00 94.75 95 GLU A N 1
ATOM 731 C CA . GLU A 1 95 ? -5.551 3.478 18.154 1.00 94.75 95 GLU A CA 1
ATOM 732 C C . GLU A 1 95 ? -4.198 3.644 17.456 1.00 94.75 95 GLU A C 1
ATOM 734 O O . GLU A 1 95 ? -3.851 4.758 17.056 1.00 94.75 95 GLU A O 1
ATOM 739 N N . ASP A 1 96 ? -3.480 2.549 17.204 1.00 95.81 96 ASP A N 1
ATOM 740 C CA . ASP A 1 96 ? -2.212 2.591 16.470 1.00 95.81 96 ASP A CA 1
ATOM 741 C C . ASP A 1 96 ? -2.422 3.042 15.021 1.00 95.81 96 ASP A C 1
ATOM 743 O O . ASP A 1 96 ? -1.688 3.894 14.507 1.00 95.81 96 ASP A O 1
ATOM 747 N N . ALA A 1 97 ? -3.483 2.540 14.377 1.00 96.81 97 ALA A N 1
ATOM 748 C CA . ALA A 1 97 ? -3.899 3.005 13.059 1.00 96.81 97 ALA A CA 1
ATOM 749 C C . ALA A 1 97 ? -4.188 4.515 13.067 1.00 96.81 97 ALA A C 1
ATOM 751 O O . ALA A 1 97 ? -3.703 5.248 12.204 1.00 96.81 97 ALA A O 1
ATOM 752 N N . ARG A 1 98 ? -4.929 5.008 14.068 1.00 96.00 98 ARG A N 1
ATOM 753 C CA . ARG A 1 98 ? -5.281 6.428 14.215 1.00 96.00 98 ARG A CA 1
ATOM 754 C C . ARG A 1 98 ? -4.047 7.312 14.367 1.00 96.00 98 ARG A C 1
ATOM 756 O O . ARG A 1 98 ? -3.960 8.342 13.697 1.00 96.00 98 ARG A O 1
ATOM 763 N N . LEU A 1 99 ? -3.088 6.926 15.208 1.00 95.19 99 LEU A N 1
ATOM 764 C CA . LEU A 1 99 ? -1.840 7.675 15.389 1.00 95.19 99 LEU A CA 1
ATOM 765 C C . LEU A 1 99 ? -1.038 7.759 14.087 1.00 95.19 99 LEU A C 1
ATOM 767 O O . LEU A 1 99 ? -0.525 8.827 13.746 1.00 95.19 99 LEU A O 1
ATOM 771 N N . LEU A 1 100 ? -0.963 6.658 13.337 1.00 94.88 100 LEU A N 1
ATOM 772 C CA . LEU A 1 100 ? -0.243 6.631 12.068 1.00 94.88 100 LEU A CA 1
ATOM 773 C C . LEU A 1 100 ? -0.923 7.505 11.006 1.00 94.88 100 LEU A C 1
ATOM 775 O O . LEU A 1 100 ? -0.256 8.277 10.321 1.00 94.88 100 LEU A O 1
ATOM 779 N N . LEU A 1 101 ? -2.251 7.454 10.907 1.00 95.88 101 LEU A N 1
ATOM 780 C CA . LEU A 1 101 ? -2.995 8.273 9.948 1.00 95.88 101 LEU A CA 1
ATOM 781 C C . LEU A 1 101 ? -2.890 9.769 10.251 1.00 95.88 101 LEU A C 1
ATOM 783 O O . LEU A 1 101 ? -2.763 10.560 9.319 1.00 95.88 101 LEU A O 1
ATOM 787 N N . LYS A 1 102 ? -2.893 10.167 11.531 1.00 95.06 102 LYS A N 1
ATOM 788 C CA . LYS A 1 102 ? -2.660 11.568 11.918 1.00 95.06 102 LYS A CA 1
ATOM 789 C C . LYS A 1 102 ? -1.306 12.066 11.424 1.00 95.06 102 LYS A C 1
ATOM 791 O O . LYS A 1 102 ? -1.253 13.096 10.756 1.00 95.06 102 LYS A O 1
ATOM 796 N N . LYS A 1 103 ? -0.245 11.277 11.637 1.00 93.62 103 LYS A N 1
ATOM 797 C CA . LYS A 1 103 ? 1.094 11.587 11.113 1.00 93.62 103 LYS A CA 1
ATOM 798 C C . LYS A 1 103 ? 1.083 11.768 9.593 1.00 93.62 103 LYS A C 1
ATOM 800 O O . LYS A 1 103 ? 1.671 12.721 9.095 1.00 93.62 103 LYS A O 1
ATOM 805 N N . ILE A 1 104 ? 0.376 10.908 8.853 1.00 94.56 104 ILE A N 1
ATOM 806 C CA . ILE A 1 104 ? 0.262 11.021 7.388 1.00 94.56 104 ILE A CA 1
ATOM 807 C C . ILE A 1 104 ? -0.435 12.327 6.971 1.00 94.56 104 ILE A C 1
ATOM 809 O O . ILE A 1 104 ? -0.012 12.964 6.002 1.00 94.56 104 ILE A O 1
ATOM 813 N N . CYS A 1 105 ? -1.492 12.737 7.674 1.00 93.31 105 CYS A N 1
ATOM 814 C CA . CYS A 1 105 ? -2.213 13.978 7.379 1.00 93.31 105 CYS A CA 1
ATOM 815 C C . CYS A 1 105 ? -1.359 15.230 7.645 1.00 93.31 105 CYS A C 1
ATOM 817 O O . CYS A 1 105 ? -1.358 16.167 6.837 1.00 93.31 105 CYS A O 1
ATOM 819 N N . GLU A 1 106 ? -0.621 15.223 8.753 1.00 91.19 106 GLU A N 1
ATOM 820 C CA . GLU A 1 106 ? 0.179 16.350 9.244 1.00 91.19 106 GLU A CA 1
ATOM 821 C C . GLU A 1 106 ? 1.524 16.490 8.514 1.00 91.19 106 GLU A C 1
ATOM 823 O O . GLU A 1 106 ? 2.026 17.604 8.368 1.00 91.19 106 GLU A O 1
ATOM 828 N N . ALA A 1 107 ? 2.085 15.395 7.991 1.00 88.50 107 ALA A N 1
ATOM 829 C CA . ALA A 1 107 ? 3.388 15.405 7.334 1.00 88.50 107 ALA A CA 1
ATOM 830 C C . ALA A 1 107 ? 3.427 16.349 6.105 1.00 88.50 107 ALA A C 1
ATOM 832 O O . ALA A 1 107 ? 2.611 16.219 5.174 1.00 88.50 107 ALA A O 1
ATOM 833 N N . PRO A 1 108 ? 4.375 17.306 6.064 1.00 83.94 108 PRO A N 1
ATOM 834 C CA . PRO A 1 108 ? 4.646 18.112 4.877 1.00 83.94 108 PRO A CA 1
ATOM 835 C C . PRO A 1 108 ? 5.121 17.233 3.713 1.00 83.94 108 PRO A C 1
ATOM 837 O O . PRO A 1 108 ? 5.835 16.259 3.920 1.00 83.94 108 PRO A O 1
ATOM 840 N N . GLY A 1 109 ? 4.733 17.566 2.480 1.00 83.12 109 GLY A N 1
ATOM 841 C CA . GLY A 1 109 ? 5.211 16.864 1.278 1.00 83.12 109 GLY A CA 1
ATOM 842 C C . GLY A 1 109 ? 4.471 15.573 0.910 1.00 83.12 109 GLY A C 1
ATOM 843 O O . GLY A 1 109 ? 4.687 15.053 -0.181 1.00 83.12 109 GLY A O 1
ATOM 844 N N . ASN A 1 110 ? 3.549 15.083 1.746 1.00 87.38 110 ASN A N 1
ATOM 845 C CA . ASN A 1 110 ? 2.709 13.942 1.376 1.00 87.38 110 ASN A CA 1
ATOM 846 C C . ASN A 1 110 ? 1.763 14.281 0.225 1.00 87.38 110 ASN A C 1
ATOM 848 O O . ASN A 1 110 ? 1.111 15.330 0.235 1.00 87.38 110 ASN A O 1
ATOM 852 N N . PHE A 1 111 ? 1.625 13.346 -0.718 1.00 85.44 111 PHE A N 1
ATOM 853 C CA . PHE A 1 111 ? 0.679 13.473 -1.819 1.00 85.44 111 PHE A CA 1
ATOM 854 C C . PHE A 1 111 ? -0.744 13.709 -1.298 1.00 85.44 111 PHE A C 1
ATOM 856 O O . PHE A 1 111 ? -1.206 13.053 -0.359 1.00 85.44 111 PHE A O 1
ATOM 863 N N . MET A 1 112 ? -1.465 14.626 -1.951 1.00 87.81 112 MET A N 1
ATOM 864 C CA . MET A 1 112 ? -2.836 14.998 -1.573 1.00 87.81 112 MET A CA 1
ATOM 865 C C . MET A 1 112 ? -3.763 13.785 -1.492 1.00 87.81 112 MET A C 1
ATOM 867 O O . MET A 1 112 ? -4.553 13.670 -0.558 1.00 87.81 112 MET A O 1
ATOM 871 N N . ARG A 1 113 ? -3.614 12.833 -2.419 1.00 87.12 113 ARG A N 1
ATOM 872 C CA . ARG A 1 113 ? -4.367 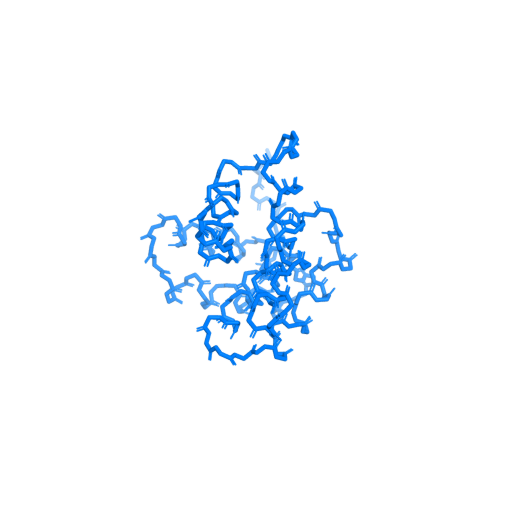11.575 -2.410 1.00 87.12 113 ARG A CA 1
ATOM 873 C C . ARG A 1 113 ? -4.156 10.791 -1.114 1.00 87.12 113 ARG A C 1
ATOM 875 O O . ARG A 1 113 ? -5.127 10.385 -0.482 1.00 87.12 113 ARG A O 1
ATOM 882 N N . THR A 1 114 ? -2.907 10.614 -0.701 1.00 91.06 114 THR A N 1
ATOM 883 C CA . THR A 1 114 ? -2.530 9.858 0.500 1.00 91.06 114 THR A CA 1
ATOM 884 C C . THR A 1 114 ? -3.097 10.525 1.754 1.00 91.06 114 THR A C 1
ATOM 886 O O . THR A 1 114 ? -3.702 9.851 2.589 1.00 91.06 114 THR A O 1
ATOM 889 N N . LYS A 1 115 ? -3.053 11.864 1.828 1.00 93.75 115 LYS A N 1
ATOM 890 C CA . LYS A 1 115 ? -3.719 12.637 2.893 1.00 93.75 115 LYS A CA 1
ATOM 891 C C . LYS A 1 115 ? -5.242 12.492 2.878 1.00 93.75 115 LYS A C 1
ATOM 893 O O . LYS A 1 115 ? -5.860 12.381 3.934 1.00 93.75 115 LYS A O 1
ATOM 898 N N . HIS A 1 116 ? -5.875 12.512 1.706 1.00 93.06 116 HIS A N 1
ATOM 899 C CA . HIS A 1 116 ? -7.328 12.362 1.595 1.00 93.06 116 HIS A CA 1
ATOM 900 C C . HIS A 1 116 ? -7.799 10.986 2.055 1.00 93.06 116 HIS A C 1
ATOM 902 O O . HIS A 1 116 ? -8.753 10.903 2.828 1.00 93.06 116 HIS A O 1
ATOM 908 N N . ILE A 1 117 ? -7.102 9.923 1.649 1.00 93.50 117 ILE A N 1
ATOM 909 C CA . ILE A 1 117 ? -7.415 8.567 2.102 1.00 93.50 117 ILE A CA 1
ATOM 910 C C . ILE A 1 117 ? -7.195 8.451 3.613 1.00 93.50 117 ILE A C 1
ATOM 912 O O . ILE A 1 117 ? -8.055 7.908 4.306 1.00 93.50 117 ILE A O 1
ATOM 916 N N . ALA A 1 118 ? -6.093 8.996 4.139 1.00 95.44 118 ALA A N 1
ATOM 917 C CA . ALA A 1 118 ? -5.821 8.957 5.571 1.00 95.44 118 ALA A CA 1
ATOM 918 C C . ALA A 1 118 ? -6.919 9.661 6.390 1.00 95.44 118 ALA A C 1
ATOM 920 O O . ALA A 1 118 ? -7.437 9.094 7.350 1.00 95.44 118 ALA A O 1
ATOM 921 N N . ASN A 1 119 ? -7.353 10.849 5.959 1.00 95.06 119 ASN A N 1
ATOM 922 C CA . ASN A 1 119 ? -8.461 11.583 6.579 1.00 95.06 119 ASN A CA 1
ATOM 923 C C . ASN A 1 119 ? -9.811 10.861 6.471 1.00 95.06 119 ASN A C 1
ATOM 925 O O . ASN A 1 119 ? -10.641 10.960 7.376 1.00 95.06 119 ASN A O 1
ATOM 929 N N . ALA A 1 120 ? -10.077 10.174 5.358 1.00 94.44 120 ALA A N 1
ATOM 930 C CA . ALA A 1 120 ? -11.291 9.376 5.208 1.00 94.44 120 ALA A CA 1
ATOM 931 C C . ALA A 1 120 ? -11.295 8.200 6.195 1.00 94.44 120 ALA A C 1
ATOM 933 O O . ALA A 1 120 ? -12.280 8.003 6.903 1.00 94.44 120 ALA A O 1
ATOM 934 N N . LEU A 1 121 ? -10.173 7.483 6.305 1.00 94.12 121 LEU A N 1
ATOM 935 C CA . LEU A 1 121 ? -10.040 6.359 7.228 1.00 94.12 121 LEU A CA 1
ATOM 936 C C . LEU A 1 121 ? -10.097 6.809 8.693 1.00 94.12 121 LEU A C 1
ATOM 938 O O . LEU A 1 121 ? -10.787 6.181 9.488 1.00 94.12 121 LEU A O 1
ATOM 942 N N . LEU A 1 122 ? -9.462 7.934 9.045 1.00 94.88 122 LEU A N 1
ATOM 943 C CA . LEU A 1 122 ? -9.557 8.520 10.388 1.00 94.88 122 LEU A CA 1
ATOM 944 C C . LEU A 1 122 ? -11.003 8.735 10.827 1.00 94.88 122 LEU A C 1
ATOM 946 O O . LEU A 1 122 ? -11.341 8.413 11.961 1.00 94.88 122 LEU A O 1
ATOM 950 N N . ARG A 1 123 ? -11.863 9.238 9.935 1.00 93.00 123 ARG A N 1
ATOM 951 C CA . ARG A 1 123 ? -13.288 9.452 10.229 1.00 93.00 123 ARG A CA 1
ATOM 952 C C . ARG A 1 123 ? -14.062 8.153 10.445 1.00 93.00 123 ARG A C 1
ATOM 954 O O . ARG A 1 123 ? -15.034 8.168 11.184 1.00 93.00 123 ARG A O 1
ATOM 961 N N . GLN A 1 124 ? -13.636 7.052 9.828 1.00 90.44 124 GLN A N 1
ATOM 962 C CA . GLN A 1 124 ? -14.270 5.740 9.993 1.00 90.44 124 GLN A CA 1
ATOM 963 C C . GLN A 1 124 ? -13.856 5.046 11.294 1.00 90.44 124 GLN A C 1
ATOM 965 O O . GLN A 1 124 ? -14.658 4.326 11.881 1.00 90.44 124 GLN A O 1
ATOM 970 N N . ILE A 1 125 ? -12.604 5.228 11.728 1.00 89.12 125 ILE A N 1
ATOM 971 C CA . ILE A 1 125 ? -12.067 4.536 12.910 1.00 89.12 125 ILE A CA 1
ATOM 972 C C . ILE A 1 125 ? -12.120 5.370 14.192 1.00 89.12 125 ILE A C 1
ATOM 974 O O . ILE A 1 125 ? -11.946 4.808 15.272 1.00 89.12 125 ILE A O 1
ATOM 978 N N . SER A 1 126 ? -12.319 6.688 14.096 1.00 75.88 126 SER A N 1
ATOM 979 C CA . SER A 1 126 ? -12.469 7.529 15.285 1.00 75.88 126 SER A CA 1
ATOM 980 C C . SER A 1 126 ? -13.827 7.257 15.934 1.00 75.88 126 SER A C 1
ATOM 982 O O . SER A 1 126 ? -14.817 7.126 15.211 1.00 75.88 126 SER A O 1
ATOM 984 N N . PRO A 1 127 ? -13.906 7.185 17.273 1.00 58.53 127 PRO A N 1
ATOM 985 C CA . PRO A 1 127 ? -15.196 7.148 17.946 1.00 58.53 127 PRO A CA 1
ATOM 986 C C . PRO A 1 127 ? -15.989 8.402 17.554 1.00 58.53 127 PRO A C 1
ATOM 988 O O . PRO A 1 127 ? -15.421 9.496 17.481 1.00 58.53 127 PRO A O 1
ATOM 991 N N . SER A 1 128 ? -17.276 8.236 17.239 1.00 49.75 128 SER A N 1
ATOM 992 C CA . SER A 1 128 ? -18.181 9.377 17.083 1.00 49.75 128 SER A CA 1
ATOM 993 C C . SER A 1 128 ? -18.132 10.226 18.363 1.00 49.75 128 SER A C 1
ATOM 995 O O . SER A 1 128 ? -18.042 9.634 19.442 1.00 49.75 128 SER A O 1
ATOM 997 N N . PRO A 1 129 ? -18.112 11.567 18.251 1.00 53.16 129 PRO A N 1
ATOM 998 C CA . PRO A 1 129 ? -18.130 12.450 19.414 1.00 53.16 129 PRO A CA 1
ATOM 999 C C . PRO A 1 129 ? -19.372 12.234 20.282 1.00 53.16 129 PRO A C 1
ATOM 1001 O O . PRO A 1 129 ? -20.427 11.853 19.721 1.00 53.16 129 PRO A O 1
#

Foldseek 3Di:
DDPPPDDDQLNVLQVVLVVCVVVVVPVSSLVSLVVSVPGDPHALSSLLVNLLVCVVVVNLPSSVVSLVVSCVVPVPQLSSLLSVLSSCVSVVVLVVSLVSLVCLLPDPPRDPVSNVSSVVVNVVSDPDD